Protein AF-A0A096LX56-F1 (afdb_monomer_lite)

pLDDT: mean 82.11, std 14.76, range [32.62, 97.75]

Structure (mmCIF, N/CA/C/O backbone):
data_AF-A0A096LX56-F1
#
_entry.id   AF-A0A096LX56-F1
#
loop_
_atom_site.group_PDB
_atom_site.id
_atom_site.type_symbol
_atom_site.label_atom_id
_atom_site.label_alt_id
_atom_site.label_comp_id
_atom_site.label_asym_id
_atom_site.label_entity_id
_atom_site.label_seq_id
_atom_site.pdbx_PDB_ins_code
_atom_site.Cartn_x
_atom_site.Cartn_y
_atom_site.Cartn_z
_atom_site.occupancy
_atom_site.B_iso_or_equiv
_atom_site.auth_seq_id
_atom_site.auth_comp_id
_atom_site.auth_asym_id
_atom_site.auth_atom_id
_atom_site.pdbx_PDB_model_num
ATOM 1 N N . TYR A 1 1 ? -7.061 -16.861 3.224 1.00 71.25 1 TYR A N 1
ATOM 2 C CA . TYR A 1 1 ? -7.928 -15.714 2.887 1.00 71.25 1 TYR A CA 1
ATOM 3 C C . TYR A 1 1 ? -7.166 -14.595 2.184 1.00 71.25 1 TYR A C 1
ATOM 5 O O . TYR A 1 1 ? -7.408 -14.412 1.004 1.00 71.25 1 TYR A O 1
ATOM 13 N N . ILE A 1 2 ? -6.214 -13.897 2.827 1.00 75.06 2 ILE A N 1
ATOM 14 C CA . ILE A 1 2 ? -5.498 -12.762 2.195 1.00 75.06 2 ILE A CA 1
ATOM 15 C C . ILE A 1 2 ? -4.866 -13.148 0.844 1.00 75.06 2 ILE A C 1
ATOM 17 O O . ILE A 1 2 ? -5.167 -12.531 -0.169 1.00 75.06 2 ILE A O 1
ATOM 21 N N . TYR A 1 3 ? -4.087 -14.230 0.796 1.00 72.38 3 TYR A N 1
ATOM 22 C CA . TYR A 1 3 ? -3.448 -14.702 -0.442 1.00 72.38 3 TYR A CA 1
ATOM 23 C C . TYR A 1 3 ? -4.407 -15.255 -1.506 1.00 72.38 3 TYR A C 1
ATOM 25 O O . TYR A 1 3 ? -4.027 -15.361 -2.667 1.00 72.38 3 TYR A O 1
ATOM 33 N N . THR A 1 4 ? -5.627 -15.639 -1.125 1.00 75.62 4 THR A N 1
ATOM 34 C CA . THR A 1 4 ? -6.580 -16.301 -2.029 1.00 75.62 4 THR A CA 1
ATOM 35 C C . THR A 1 4 ? -7.693 -15.375 -2.514 1.00 75.62 4 THR A C 1
ATOM 37 O O . THR A 1 4 ? -8.166 -15.549 -3.625 1.00 75.62 4 THR A O 1
ATOM 40 N N . HIS A 1 5 ? -8.084 -14.382 -1.712 1.00 78.25 5 HIS A N 1
ATOM 41 C CA . HIS A 1 5 ? -9.229 -13.500 -1.973 1.00 78.25 5 HIS A CA 1
ATOM 42 C C . HIS A 1 5 ? -8.847 -12.018 -2.035 1.00 78.25 5 HIS A C 1
ATOM 44 O O . HIS A 1 5 ? -9.585 -11.222 -2.599 1.00 78.25 5 HIS A O 1
ATOM 50 N N . LYS A 1 6 ? -7.706 -11.632 -1.448 1.00 83.62 6 LYS A N 1
ATOM 51 C CA . LYS A 1 6 ? -7.199 -10.247 -1.437 1.00 83.62 6 LYS A CA 1
ATOM 52 C C . LYS A 1 6 ? -5.915 -10.089 -2.239 1.00 83.62 6 LYS A C 1
ATOM 54 O O . LYS A 1 6 ? -5.213 -9.087 -2.097 1.00 83.62 6 LYS A O 1
ATOM 59 N N . ARG A 1 7 ? -5.600 -11.092 -3.059 1.00 87.50 7 ARG A N 1
ATOM 60 C CA . ARG A 1 7 ? -4.472 -11.040 -3.976 1.00 87.50 7 ARG A CA 1
ATOM 61 C C . ARG A 1 7 ? -4.726 -9.928 -4.983 1.00 87.50 7 ARG A C 1
ATOM 63 O O . ARG A 1 7 ? -5.803 -9.856 -5.567 1.00 87.50 7 ARG A O 1
ATOM 70 N N . ILE A 1 8 ? -3.737 -9.070 -5.164 1.00 89.38 8 ILE A N 1
ATOM 71 C CA . ILE A 1 8 ? -3.805 -7.970 -6.118 1.00 89.38 8 ILE A CA 1
ATOM 72 C C . ILE A 1 8 ? -3.479 -8.572 -7.494 1.00 89.38 8 ILE A C 1
ATOM 74 O O . ILE A 1 8 ? -2.464 -9.265 -7.603 1.00 89.38 8 ILE A O 1
ATOM 78 N N . PRO A 1 9 ? -4.315 -8.390 -8.532 1.00 88.62 9 PRO A N 1
ATOM 79 C CA . PRO A 1 9 ? -3.964 -8.765 -9.902 1.00 88.62 9 PRO A CA 1
ATOM 80 C C . PRO A 1 9 ? -2.650 -8.117 -10.350 1.00 88.62 9 PRO A C 1
ATOM 82 O O . PRO A 1 9 ? -2.139 -7.214 -9.684 1.00 88.62 9 PRO A O 1
ATOM 85 N N . CYS A 1 10 ? -2.094 -8.548 -11.485 1.00 86.06 10 CYS A N 1
ATOM 86 C CA . CYS A 1 10 ? -0.992 -7.791 -12.071 1.00 86.06 10 CYS A CA 1
ATOM 87 C C . CYS A 1 10 ? -1.471 -6.349 -12.290 1.00 86.06 10 CYS A C 1
ATOM 89 O O . CYS A 1 10 ? -2.590 -6.141 -12.759 1.00 86.06 10 CYS A O 1
ATOM 91 N N . LEU A 1 11 ? -0.655 -5.349 -11.936 1.00 83.25 11 LEU A N 1
ATOM 92 C CA . LEU A 1 11 ? -1.069 -3.948 -12.057 1.00 83.25 11 LEU A CA 1
ATOM 93 C C . LEU A 1 11 ? -1.502 -3.622 -13.497 1.00 83.25 11 LEU A C 1
ATOM 95 O O . LEU A 1 11 ? -2.475 -2.902 -13.691 1.00 83.25 11 LEU A O 1
ATOM 99 N N . GLN A 1 12 ? -0.882 -4.242 -14.503 1.00 82.50 12 GLN A N 1
ATOM 100 C CA . GLN A 1 12 ? -1.254 -4.092 -15.915 1.00 82.50 12 GLN A CA 1
ATOM 101 C C . GLN A 1 12 ? -2.724 -4.436 -16.211 1.00 82.50 12 GLN A C 1
ATOM 103 O O . GLN A 1 12 ? -3.324 -3.793 -17.073 1.00 82.50 12 GLN A O 1
ATOM 108 N N . ASP A 1 13 ? -3.310 -5.366 -15.451 1.00 88.25 13 ASP A N 1
ATOM 109 C CA . ASP A 1 13 ? -4.708 -5.795 -15.573 1.00 88.25 13 ASP A CA 1
ATOM 110 C C . ASP A 1 13 ? -5.680 -4.850 -14.846 1.00 88.25 13 ASP A C 1
ATOM 112 O O . ASP A 1 13 ? -6.899 -4.969 -14.980 1.00 88.25 13 ASP A O 1
ATOM 116 N N . LEU A 1 14 ? -5.165 -3.907 -14.048 1.00 89.38 14 LEU A N 1
ATOM 117 C CA . LEU A 1 14 ? -5.984 -2.936 -13.334 1.00 89.38 14 LEU A CA 1
ATOM 118 C C . LEU A 1 14 ? -6.326 -1.725 -14.218 1.00 89.38 14 LEU A C 1
ATOM 120 O O . LEU A 1 14 ? -5.500 -1.277 -15.029 1.00 89.38 14 LEU A O 1
ATOM 124 N N . PRO A 1 15 ? -7.510 -1.114 -14.011 1.00 93.00 15 PRO A N 1
ATOM 125 C CA . PRO A 1 15 ? -7.876 0.151 -14.637 1.00 93.00 15 PRO A CA 1
ATOM 126 C C . PRO A 1 15 ? -6.772 1.201 -14.500 1.00 93.00 15 PRO A C 1
ATOM 128 O O . PRO A 1 15 ? -6.265 1.433 -13.402 1.00 93.00 15 PRO A O 1
ATOM 131 N N . ILE A 1 16 ? -6.432 1.877 -15.602 1.00 90.25 16 ILE A N 1
ATOM 132 C CA . ILE A 1 16 ? -5.352 2.878 -15.632 1.00 90.25 16 ILE A CA 1
ATOM 133 C C . ILE A 1 16 ? -5.531 3.952 -14.554 1.00 90.25 16 ILE A C 1
ATOM 135 O O . ILE A 1 16 ? -4.581 4.292 -13.860 1.00 90.25 16 ILE A O 1
ATOM 139 N N . LYS A 1 17 ? -6.775 4.387 -14.317 1.00 92.81 17 LYS A N 1
ATOM 140 C CA . LYS A 1 17 ? -7.111 5.379 -13.291 1.00 92.81 17 LYS A CA 1
ATOM 141 C C . LYS A 1 17 ? -6.621 4.969 -11.896 1.00 92.81 17 LYS A C 1
ATOM 143 O O . LYS A 1 17 ? -6.071 5.805 -11.194 1.00 92.81 17 LYS A O 1
ATOM 148 N N . LEU A 1 18 ? -6.757 3.695 -11.514 1.00 91.88 18 LEU A N 1
ATOM 149 C CA . LEU A 1 18 ? -6.297 3.202 -10.206 1.00 91.88 18 LEU A CA 1
ATOM 150 C C . LEU A 1 18 ? -4.770 3.185 -10.078 1.00 91.88 18 LEU A C 1
ATOM 152 O O . LEU A 1 18 ? -4.249 3.189 -8.967 1.00 91.88 18 LEU A O 1
ATOM 156 N N . ARG A 1 19 ? -4.057 3.149 -11.205 1.00 90.06 19 ARG A N 1
ATOM 157 C CA . ARG A 1 19 ? -2.594 3.112 -11.259 1.00 90.06 19 ARG A CA 1
ATOM 158 C C . ARG A 1 19 ? -1.946 4.474 -11.418 1.00 90.06 19 ARG A C 1
ATOM 160 O O . ARG A 1 19 ? -0.776 4.614 -11.099 1.00 90.06 19 ARG A O 1
ATOM 167 N N . THR A 1 20 ? -2.664 5.460 -11.943 1.00 89.50 20 THR A N 1
ATOM 168 C CA . THR A 1 20 ? -2.066 6.754 -12.300 1.00 89.50 20 THR A CA 1
ATOM 169 C C . THR A 1 20 ? -2.682 7.935 -11.564 1.00 89.50 20 THR A C 1
ATOM 171 O O . THR A 1 20 ? -2.073 8.999 -11.532 1.00 89.50 20 THR A O 1
ATOM 174 N N . CYS A 1 21 ? -3.875 7.789 -10.983 1.00 92.69 21 CYS A N 1
ATOM 175 C CA . CYS A 1 21 ? -4.553 8.870 -10.273 1.00 92.69 21 CYS A CA 1
ATOM 176 C C . CYS A 1 21 ? -4.531 8.625 -8.764 1.00 92.69 21 CYS A C 1
ATOM 178 O O . CYS A 1 21 ? -4.973 7.578 -8.294 1.00 92.69 21 CYS A O 1
ATOM 180 N N . GLU A 1 22 ? -4.055 9.609 -8.002 1.00 92.00 22 GLU A N 1
ATOM 181 C CA . GLU A 1 22 ? -4.093 9.554 -6.541 1.00 92.00 22 GLU A CA 1
ATOM 182 C C . GLU A 1 22 ? -5.418 10.108 -6.019 1.00 92.00 22 GLU A C 1
ATOM 184 O O . GLU A 1 22 ? -5.703 11.301 -6.136 1.00 92.00 22 GLU A O 1
ATOM 189 N N . GLU A 1 23 ? -6.243 9.232 -5.446 1.00 91.56 23 GLU A N 1
ATOM 190 C CA . GLU A 1 23 ? -7.464 9.649 -4.760 1.00 91.56 23 GLU A CA 1
ATOM 191 C C . GLU A 1 23 ? -7.155 10.204 -3.366 1.00 91.56 23 GLU A C 1
ATOM 193 O O . GLU A 1 23 ? -6.180 9.825 -2.717 1.00 91.56 23 GLU A O 1
ATOM 198 N N . VAL A 1 24 ? -8.009 11.101 -2.871 1.00 92.81 24 VAL A N 1
ATOM 199 C CA . VAL A 1 24 ? -7.860 11.636 -1.515 1.00 92.81 24 VAL A CA 1
ATOM 200 C C . VAL A 1 24 ? -8.173 10.527 -0.504 1.00 92.81 24 VAL A C 1
ATOM 202 O O . VAL A 1 24 ? -9.255 9.943 -0.572 1.00 92.81 24 VAL A O 1
ATOM 205 N N . PRO A 1 25 ? -7.295 10.260 0.484 1.00 94.50 25 PRO A N 1
ATOM 206 C CA . PRO A 1 25 ? -7.569 9.232 1.476 1.00 94.50 25 PRO A CA 1
ATOM 207 C C . PRO A 1 25 ? -8.823 9.573 2.290 1.00 94.50 25 PRO A C 1
ATOM 209 O O . PRO A 1 25 ? -8.922 10.723 2.759 1.00 94.50 25 PRO A O 1
ATOM 212 N N . PRO A 1 26 ? -9.732 8.601 2.508 1.00 95.12 26 PRO A N 1
ATOM 213 C CA . PRO A 1 26 ? -10.901 8.789 3.354 1.00 95.12 26 PRO A CA 1
ATOM 214 C C . PRO A 1 26 ? -10.482 9.134 4.791 1.00 95.12 26 PRO A C 1
ATOM 216 O O . PRO A 1 26 ? -9.351 8.857 5.201 1.00 95.12 26 PRO A O 1
ATOM 219 N N . PRO A 1 27 ? -11.387 9.717 5.595 1.00 92.94 27 PRO A N 1
ATOM 220 C CA . PRO A 1 27 ? -11.103 10.005 7.000 1.00 92.94 27 PRO A CA 1
ATOM 221 C C . PRO A 1 27 ? -10.853 8.728 7.820 1.00 92.94 27 PRO A C 1
ATOM 223 O O . PRO A 1 27 ? -10.086 8.753 8.784 1.00 92.94 27 PRO A O 1
ATOM 226 N N . CYS A 1 28 ? -11.482 7.614 7.430 1.00 96.25 28 CYS A N 1
ATOM 227 C CA . CYS A 1 28 ? -11.302 6.312 8.054 1.00 96.25 28 CYS A CA 1
ATOM 228 C C . CYS A 1 28 ? -11.323 5.190 7.010 1.00 96.25 28 CYS A C 1
ATOM 230 O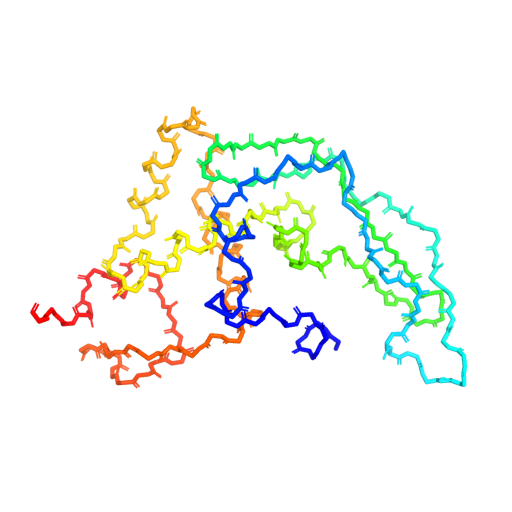 O . CYS A 1 28 ? -12.252 5.109 6.206 1.00 96.25 28 CYS A O 1
ATOM 232 N N . PHE A 1 29 ? -10.321 4.313 7.044 1.00 96.62 29 PHE A N 1
ATOM 233 C CA . PHE A 1 29 ? -10.301 3.079 6.265 1.00 96.62 29 PHE A CA 1
ATOM 234 C C . PHE A 1 29 ? -11.030 1.962 7.013 1.00 96.62 29 PHE A C 1
ATOM 236 O O . PHE A 1 29 ? -10.669 1.623 8.141 1.00 96.62 29 PHE A O 1
ATOM 243 N N . LEU A 1 30 ? -12.041 1.376 6.368 1.00 94.31 30 LEU A N 1
ATOM 244 C CA . LEU A 1 30 ? -12.921 0.360 6.945 1.00 94.31 30 LEU A CA 1
ATOM 245 C C . LEU A 1 30 ? -12.799 -0.959 6.167 1.00 94.31 30 LEU A C 1
ATOM 247 O O . LEU A 1 30 ? -12.796 -0.924 4.937 1.00 94.31 30 LEU A O 1
ATOM 251 N N . PRO A 1 31 ? -12.752 -2.124 6.837 1.00 91.56 31 PRO A N 1
ATOM 252 C CA . PRO A 1 31 ? -12.831 -3.410 6.154 1.00 91.56 31 PRO A CA 1
ATOM 253 C C . PRO A 1 31 ? -14.198 -3.583 5.476 1.00 91.56 31 PRO A C 1
ATOM 255 O O . PRO A 1 31 ? -15.240 -3.377 6.114 1.00 91.56 31 PRO A O 1
ATOM 258 N N . SER A 1 32 ? -14.195 -3.967 4.197 1.00 88.19 32 SER A N 1
ATOM 259 C CA . SER A 1 32 ? -15.406 -4.142 3.383 1.00 88.19 32 SER A CA 1
ATOM 260 C C . SER A 1 32 ? -16.151 -5.445 3.680 1.00 88.19 32 SER A C 1
ATOM 262 O O . SER A 1 32 ? -17.321 -5.583 3.339 1.00 88.19 32 SER A O 1
ATOM 264 N N . GLU A 1 33 ? -15.508 -6.387 4.364 1.00 86.38 33 GLU A N 1
ATOM 265 C CA . GLU A 1 33 ? -16.093 -7.665 4.740 1.00 86.38 33 GLU A CA 1
ATOM 266 C C . GLU A 1 33 ? -17.281 -7.508 5.698 1.00 86.38 33 GLU A C 1
ATOM 268 O O . GLU A 1 33 ? -17.251 -6.715 6.649 1.00 86.38 33 GLU A O 1
ATOM 273 N N . SER A 1 34 ? -18.312 -8.321 5.461 1.00 82.31 34 SER A N 1
ATOM 274 C CA . SER A 1 34 ? -19.487 -8.498 6.327 1.00 82.31 34 SER A CA 1
ATOM 275 C C . SER A 1 34 ? -19.570 -9.900 6.953 1.00 82.31 34 SER A C 1
ATOM 277 O O . SER A 1 34 ? -20.220 -10.063 7.982 1.00 82.31 34 SER A O 1
ATOM 279 N N . THR A 1 35 ? -18.863 -10.890 6.395 1.00 81.12 35 THR A N 1
ATOM 280 C CA . THR A 1 35 ? -18.991 -12.316 6.748 1.00 81.12 35 THR A CA 1
ATOM 281 C C . THR A 1 35 ? -17.649 -13.039 6.828 1.00 81.12 35 THR A C 1
ATOM 283 O O . THR A 1 35 ? -16.731 -12.723 6.070 1.00 81.12 35 THR A O 1
ATOM 286 N N . CYS A 1 36 ? -17.559 -14.072 7.676 1.00 79.12 36 CYS A N 1
ATOM 287 C CA . CYS A 1 36 ? -16.315 -14.816 7.892 1.00 79.12 36 CYS A CA 1
ATOM 288 C C . CYS A 1 36 ? -15.914 -15.738 6.741 1.00 79.12 36 CYS A C 1
ATOM 290 O O . CYS A 1 36 ? -16.660 -16.668 6.447 1.00 79.12 36 CYS A O 1
ATOM 292 N N . PRO A 1 37 ? -14.705 -15.588 6.161 1.00 72.69 37 PRO A N 1
ATOM 293 C CA . PRO A 1 37 ? -14.211 -16.505 5.140 1.00 72.69 37 PRO A CA 1
ATOM 294 C C . PRO A 1 37 ? -13.680 -17.826 5.718 1.00 72.69 37 PRO A C 1
ATOM 296 O O . PRO A 1 37 ? -13.401 -18.747 4.957 1.00 72.69 37 PRO A O 1
ATOM 299 N N . SER A 1 38 ? -13.476 -17.906 7.038 1.00 75.12 38 SER A N 1
ATOM 300 C CA . SER A 1 38 ? -12.807 -19.038 7.695 1.00 75.12 38 SER A CA 1
ATOM 301 C C . SER A 1 38 ? -13.733 -19.888 8.570 1.00 75.12 38 SER A C 1
ATOM 303 O O . SER A 1 38 ? -13.359 -21.004 8.917 1.00 75.12 38 SER A O 1
ATOM 305 N N . CYS A 1 39 ? -14.904 -19.382 8.973 1.00 76.81 39 CYS A N 1
ATOM 306 C CA . CYS A 1 39 ? -15.830 -20.147 9.809 1.00 76.81 39 CYS A CA 1
ATOM 307 C C . CYS A 1 39 ? -16.663 -21.101 8.940 1.00 76.81 39 CYS A C 1
ATOM 309 O O . CYS A 1 39 ? -17.377 -20.621 8.058 1.00 76.81 39 CYS A O 1
ATOM 311 N N . PRO A 1 40 ? -16.626 -22.422 9.190 1.00 67.69 40 PRO A N 1
ATOM 312 C CA . PRO A 1 40 ? -17.497 -23.367 8.506 1.00 67.69 40 PRO A CA 1
ATOM 313 C C . PRO A 1 40 ? -18.931 -23.222 9.033 1.00 67.69 40 PRO A C 1
ATOM 315 O O . PRO A 1 40 ? -19.176 -23.338 10.231 1.00 67.69 40 PRO A O 1
ATOM 318 N N . GLY A 1 41 ? -19.889 -22.966 8.146 1.00 62.72 41 GLY A N 1
ATOM 319 C CA . GLY A 1 41 ? -21.308 -22.930 8.489 1.00 62.72 41 GLY A CA 1
ATOM 320 C C . GLY A 1 41 ? -22.183 -22.551 7.290 1.00 62.72 41 GLY A C 1
ATOM 321 O O . GLY A 1 41 ? -21.685 -21.906 6.368 1.00 62.72 41 GLY A O 1
ATOM 322 N N . PRO A 1 42 ? -23.475 -22.932 7.282 1.00 65.06 42 PRO A N 1
ATOM 323 C CA . PRO A 1 42 ? -24.416 -22.554 6.221 1.00 65.06 42 PRO A CA 1
ATOM 324 C C . PRO A 1 42 ? -24.640 -21.033 6.147 1.00 65.06 42 PRO A C 1
ATOM 326 O O . PRO A 1 42 ? -24.967 -20.516 5.082 1.00 65.06 42 PRO A O 1
ATOM 329 N N . THR A 1 43 ? -24.393 -20.321 7.252 1.00 67.81 43 THR A N 1
ATOM 330 C CA . THR A 1 43 ? -24.415 -18.857 7.344 1.00 67.81 43 THR A CA 1
ATOM 331 C C . THR A 1 43 ? -23.213 -18.415 8.184 1.00 67.81 43 THR A C 1
ATOM 333 O O . THR A 1 43 ? -23.193 -18.677 9.390 1.00 67.81 43 THR A O 1
ATOM 336 N N . PRO A 1 44 ? -22.172 -17.806 7.592 1.00 67.81 44 PRO A N 1
ATOM 337 C CA . PRO A 1 44 ? -21.046 -17.293 8.362 1.00 67.81 44 PRO A CA 1
ATOM 338 C C . PRO A 1 44 ? -21.526 -16.236 9.371 1.00 67.81 44 PRO A C 1
ATOM 340 O O . PRO A 1 44 ? -22.392 -15.433 9.022 1.00 67.81 44 PRO A O 1
ATOM 343 N N . PRO A 1 45 ? -20.974 -16.199 10.598 1.00 75.06 45 PRO A N 1
ATOM 344 C CA . PRO A 1 45 ? -21.367 -15.206 11.590 1.00 75.06 45 PRO A CA 1
ATOM 345 C C . PRO A 1 45 ? -21.036 -13.792 11.100 1.00 75.06 45 PRO A C 1
ATOM 347 O O . PRO A 1 45 ? -20.001 -13.579 10.453 1.00 75.06 45 PRO A O 1
ATOM 350 N N . GLU A 1 46 ? -21.905 -12.839 11.437 1.00 79.31 46 GLU A N 1
ATOM 351 C CA . GLU A 1 46 ? -21.665 -11.419 11.188 1.00 79.31 46 GLU A CA 1
ATOM 352 C C . GLU A 1 46 ? -20.439 -10.924 11.967 1.00 79.31 46 GLU A C 1
ATOM 354 O O . GLU A 1 46 ? -20.101 -11.418 13.049 1.00 79.31 46 GLU A O 1
ATOM 359 N N . LEU A 1 47 ? -19.751 -9.945 11.383 1.00 80.81 47 LEU A N 1
ATOM 360 C CA . LEU A 1 47 ? -18.624 -9.264 12.014 1.00 80.81 47 LEU A CA 1
ATOM 361 C C . LEU A 1 47 ? -19.080 -8.370 13.164 1.00 80.81 47 LEU A C 1
ATOM 363 O O . LEU A 1 47 ? -20.160 -7.782 13.125 1.00 80.81 47 LEU A O 1
ATOM 367 N N . SER A 1 48 ? -18.201 -8.199 14.151 1.00 83.81 48 SER A N 1
ATOM 368 C CA . SER A 1 48 ? -18.378 -7.152 15.150 1.00 83.81 48 SER A CA 1
ATOM 369 C C . SER A 1 48 ? -18.413 -5.756 14.501 1.00 83.81 48 SER A C 1
ATOM 371 O O . SER A 1 48 ? -17.913 -5.563 13.382 1.00 83.81 48 SER A O 1
ATOM 373 N N . PRO A 1 49 ? -18.989 -4.751 15.189 1.00 87.00 49 PRO A N 1
ATOM 374 C CA . PRO A 1 49 ? -18.892 -3.366 14.752 1.00 87.00 49 PRO A CA 1
ATOM 375 C C . PRO A 1 49 ? -17.433 -2.947 14.548 1.00 87.00 49 PRO A C 1
ATOM 377 O O . PRO A 1 49 ? -16.553 -3.329 15.320 1.00 87.00 49 PRO A O 1
ATOM 380 N N . SER A 1 50 ? -17.184 -2.127 13.525 1.00 89.88 50 SER A N 1
ATOM 381 C CA . SER A 1 50 ? -15.842 -1.619 13.230 1.00 89.88 50 SER A CA 1
ATOM 382 C C . SER A 1 50 ? -15.249 -0.899 14.442 1.00 89.88 50 SER A C 1
ATOM 384 O O . SER A 1 50 ? -15.826 0.065 14.948 1.00 89.88 50 SER A O 1
ATOM 386 N N . LYS A 1 51 ? -14.060 -1.325 14.862 1.00 93.06 51 LYS A N 1
ATOM 387 C CA . LYS A 1 51 ? -13.283 -0.717 15.940 1.00 93.06 51 LYS A CA 1
ATOM 388 C C . LYS A 1 51 ? -12.094 0.026 15.348 1.00 93.06 51 LYS A C 1
ATOM 390 O O . LYS A 1 51 ? -11.339 -0.541 14.564 1.00 93.06 51 LYS A O 1
ATOM 395 N N . ILE A 1 52 ? -11.903 1.287 15.732 1.00 95.94 52 ILE A N 1
ATOM 396 C CA . ILE A 1 52 ? -10.719 2.056 15.328 1.00 95.94 52 ILE A CA 1
ATOM 397 C C . ILE A 1 52 ? -9.493 1.455 16.020 1.00 95.94 52 ILE A C 1
ATOM 399 O O . ILE A 1 52 ? -9.424 1.432 17.248 1.00 95.94 52 ILE A O 1
ATOM 403 N N . VAL A 1 53 ? -8.533 0.980 15.227 1.00 95.69 53 VAL A N 1
ATOM 404 C CA . VAL A 1 53 ? -7.265 0.422 15.723 1.00 95.69 53 VAL A CA 1
ATOM 405 C C . VAL A 1 53 ? -6.177 1.491 15.805 1.00 95.69 53 VAL A C 1
ATOM 407 O O . VAL A 1 53 ? -5.319 1.448 16.681 1.00 95.69 53 VAL A O 1
ATOM 410 N N . THR A 1 54 ? -6.225 2.494 14.928 1.00 95.75 54 THR A N 1
ATOM 411 C CA . THR A 1 54 ? -5.336 3.658 14.980 1.00 95.75 54 THR A CA 1
ATOM 412 C C . THR A 1 54 ? -6.020 4.871 14.369 1.00 95.75 54 THR A C 1
ATOM 414 O O . THR A 1 54 ? -6.809 4.733 13.439 1.00 95.75 54 THR A O 1
ATOM 417 N N . SER A 1 55 ? -5.703 6.060 14.879 1.00 96.19 55 SER A N 1
ATOM 418 C CA . SER A 1 55 ? -6.078 7.355 14.292 1.00 96.19 55 SER A CA 1
ATOM 419 C C . SER A 1 55 ? -4.865 8.120 13.750 1.00 96.19 55 SER A C 1
ATOM 421 O O . SER A 1 55 ? -4.960 9.303 13.437 1.00 96.19 55 SER A O 1
ATOM 423 N N . GLN A 1 56 ? -3.697 7.471 13.716 1.00 96.19 56 GLN A N 1
ATOM 424 C CA . GLN A 1 56 ? -2.403 8.077 13.391 1.00 96.19 56 GLN A CA 1
ATOM 425 C C . GLN A 1 56 ? -1.744 7.408 12.181 1.00 96.19 56 GLN A C 1
ATOM 427 O O . GLN A 1 56 ? -0.531 7.516 11.987 1.00 96.19 56 GLN A O 1
ATOM 432 N N . ALA A 1 57 ? -2.525 6.714 11.350 1.00 97.00 57 ALA A N 1
ATOM 433 C CA . ALA A 1 57 ? -1.986 6.081 10.161 1.00 97.00 57 ALA A CA 1
ATOM 434 C C . ALA A 1 57 ? -1.453 7.129 9.176 1.00 97.00 57 ALA A C 1
ATOM 436 O O . ALA A 1 57 ? -1.954 8.257 9.082 1.00 97.00 57 ALA A O 1
ATOM 437 N N . THR A 1 58 ? -0.418 6.736 8.441 1.00 96.81 58 THR A N 1
ATOM 438 C CA . THR A 1 58 ? 0.210 7.540 7.397 1.00 96.81 58 THR A CA 1
ATOM 439 C C . THR A 1 58 ? -0.017 6.894 6.038 1.00 96.81 58 THR A C 1
ATOM 441 O O . THR A 1 58 ? 0.284 5.717 5.841 1.00 96.81 58 THR A O 1
ATOM 444 N N . VAL A 1 59 ? -0.522 7.686 5.096 1.00 96.94 59 VAL A N 1
ATOM 445 C CA . VAL A 1 59 ? -0.669 7.325 3.687 1.00 96.94 59 VAL A CA 1
ATOM 446 C C . VAL A 1 59 ? 0.450 7.993 2.899 1.00 96.94 59 VAL A C 1
ATOM 448 O O . VAL A 1 59 ? 0.573 9.220 2.921 1.00 96.94 59 VAL A O 1
ATOM 451 N N . TYR A 1 60 ? 1.249 7.184 2.212 1.00 96.19 60 TYR A N 1
ATOM 452 C CA . TYR A 1 60 ? 2.303 7.638 1.309 1.00 96.19 60 TYR A CA 1
ATOM 453 C C . TYR A 1 60 ? 1.817 7.549 -0.137 1.00 96.19 60 TYR A C 1
ATOM 455 O O . TYR A 1 60 ? 1.443 6.466 -0.592 1.00 96.19 60 TYR A O 1
ATOM 463 N N . GLY A 1 61 ? 1.837 8.679 -0.836 1.00 95.00 61 GLY A N 1
ATOM 464 C CA . GLY A 1 61 ? 1.543 8.802 -2.259 1.00 95.00 61 GLY A CA 1
ATOM 465 C C . GLY A 1 61 ? 2.560 9.694 -2.966 1.00 95.00 61 GLY A C 1
ATOM 466 O O . GLY A 1 61 ? 3.297 10.435 -2.319 1.00 95.00 61 GLY A O 1
ATOM 467 N N . ILE A 1 62 ? 2.634 9.624 -4.290 1.00 93.56 62 ILE A N 1
ATOM 468 C CA . ILE A 1 62 ? 3.605 10.352 -5.118 1.00 93.56 62 ILE A CA 1
ATOM 469 C C . ILE A 1 62 ? 3.560 11.858 -4.816 1.00 93.56 62 ILE A C 1
ATOM 471 O O . ILE A 1 62 ? 4.595 12.475 -4.560 1.00 93.56 62 ILE A O 1
ATOM 475 N N . SER A 1 63 ? 2.362 12.439 -4.815 1.00 91.25 63 SER A N 1
ATOM 476 C CA . SER A 1 63 ? 2.133 13.875 -4.660 1.00 91.25 63 SER A CA 1
ATOM 477 C C . SER A 1 63 ? 1.891 14.314 -3.217 1.00 91.25 63 SER A C 1
ATOM 479 O O . SER A 1 63 ? 1.833 15.517 -2.964 1.00 91.25 63 SER A O 1
ATOM 481 N N . TYR A 1 64 ? 1.699 13.385 -2.275 1.00 92.69 64 TYR A N 1
ATOM 482 C CA . TYR A 1 64 ? 1.460 13.744 -0.878 1.00 92.69 64 TYR A CA 1
ATOM 483 C C . TYR A 1 64 ? 1.885 12.669 0.128 1.00 92.69 64 TYR A C 1
ATOM 485 O O . TYR A 1 64 ? 1.820 11.462 -0.103 1.00 92.69 64 TYR A O 1
ATOM 493 N N . VAL A 1 65 ? 2.171 13.122 1.350 1.00 94.31 65 VAL A N 1
ATOM 494 C CA . VAL A 1 65 ? 2.217 12.276 2.550 1.00 94.31 65 VAL A CA 1
ATOM 495 C C . VAL A 1 65 ? 1.171 12.777 3.543 1.00 94.31 65 VAL A C 1
ATOM 497 O O . VAL A 1 65 ? 1.292 13.885 4.071 1.00 94.31 65 VAL A O 1
ATOM 500 N N . LYS A 1 66 ? 0.141 11.966 3.815 1.00 94.44 66 LYS A N 1
ATOM 501 C CA . LYS A 1 66 ? -0.986 12.334 4.689 1.00 94.44 66 LYS A CA 1
ATOM 502 C C . LYS A 1 66 ? -0.943 11.533 5.988 1.00 94.44 66 LYS A C 1
ATOM 504 O O . LYS A 1 66 ? -1.002 10.309 5.959 1.00 94.44 66 LYS A O 1
ATOM 509 N N . LYS A 1 67 ? -0.842 12.226 7.124 1.00 94.44 67 LYS A N 1
ATOM 510 C CA . LYS A 1 67 ? -0.841 11.645 8.481 1.00 94.44 67 LYS A CA 1
ATOM 511 C C . LYS A 1 67 ? -2.198 11.838 9.160 1.00 94.44 67 LYS A C 1
ATOM 513 O O . LYS A 1 67 ? -3.008 12.635 8.690 1.00 94.44 67 LYS A O 1
ATOM 518 N N . GLY A 1 68 ? -2.412 11.150 10.281 1.00 95.19 68 GLY A N 1
ATOM 519 C CA . GLY A 1 68 ? -3.618 11.315 11.099 1.00 95.19 68 GLY A CA 1
ATOM 520 C C . GLY A 1 68 ? -4.857 10.657 10.491 1.00 95.19 68 GLY A C 1
ATOM 521 O O . GLY A 1 68 ? -5.970 11.135 10.695 1.00 95.19 68 GLY A O 1
ATOM 522 N N . ILE A 1 69 ? -4.668 9.604 9.690 1.00 96.56 69 ILE A N 1
ATOM 523 C CA . ILE A 1 69 ? -5.780 8.849 9.112 1.00 96.56 69 ILE A CA 1
ATOM 524 C C . ILE A 1 69 ? -6.214 7.753 10.077 1.00 96.56 69 ILE A C 1
ATOM 526 O O . ILE A 1 69 ? -5.379 7.071 10.677 1.00 96.56 69 ILE A O 1
ATOM 530 N N . SER A 1 70 ? -7.529 7.579 10.213 1.00 97.75 70 SER A N 1
ATOM 531 C CA . SER A 1 70 ? -8.070 6.475 10.994 1.00 97.75 70 SER A CA 1
ATOM 532 C C . SER A 1 70 ? -8.104 5.188 10.185 1.00 97.75 70 SER A C 1
ATOM 534 O O . SER A 1 70 ? -8.400 5.181 8.991 1.00 97.75 70 SER A O 1
ATOM 536 N N . VAL A 1 71 ? -7.808 4.078 10.844 1.00 97.19 71 VAL A N 1
ATOM 537 C CA . VAL A 1 71 ? -7.977 2.737 10.293 1.00 97.19 71 VAL A CA 1
ATOM 538 C C . VAL A 1 71 ? -8.737 1.928 11.318 1.00 97.19 71 VAL A C 1
ATOM 540 O O . VAL A 1 71 ? -8.436 1.975 12.514 1.00 97.19 71 VAL A O 1
ATOM 543 N N . ALA A 1 72 ? -9.737 1.205 10.841 1.00 96.00 72 ALA A N 1
ATOM 544 C CA . ALA A 1 72 ? -10.540 0.320 11.649 1.00 96.00 72 ALA A CA 1
ATOM 545 C C . ALA A 1 72 ? -10.319 -1.139 11.256 1.00 96.00 72 ALA A C 1
ATOM 547 O O . ALA A 1 72 ? -9.911 -1.473 10.140 1.00 96.00 72 ALA A O 1
ATOM 548 N N . GLU A 1 73 ? -10.636 -2.007 12.198 1.00 93.88 73 GLU A N 1
ATOM 549 C CA . GLU A 1 73 ? -10.693 -3.444 12.022 1.00 93.88 73 GLU A CA 1
ATOM 550 C C . GLU A 1 73 ? -12.026 -3.969 12.547 1.00 93.88 73 GLU A C 1
ATOM 552 O O . GLU A 1 73 ? -12.743 -3.294 13.290 1.00 93.88 73 GLU A O 1
ATOM 557 N N . LYS A 1 74 ? -12.374 -5.171 12.116 1.00 91.56 74 LYS A N 1
ATOM 558 C CA . LYS A 1 74 ? -13.530 -5.910 12.610 1.00 91.56 74 LYS A CA 1
ATOM 559 C C . LYS A 1 74 ? -13.047 -7.263 13.105 1.00 91.56 74 LYS A C 1
ATOM 561 O O . LYS A 1 74 ? -12.065 -7.792 12.589 1.00 91.56 74 LYS A O 1
ATOM 566 N N . GLU A 1 75 ? -13.738 -7.833 14.074 1.00 89.38 75 GLU A N 1
ATOM 567 C CA . GLU A 1 75 ? -13.390 -9.128 14.652 1.00 89.38 75 GLU A CA 1
ATOM 568 C C . GLU A 1 75 ? -14.536 -10.113 14.440 1.00 89.38 75 GLU A C 1
ATOM 570 O O . GLU A 1 75 ? -15.712 -9.761 14.553 1.00 89.38 75 GLU A O 1
ATOM 575 N N . TYR A 1 76 ? -14.199 -11.360 14.127 1.00 85.31 76 TYR A N 1
ATOM 576 C CA . TYR A 1 76 ? -15.179 -12.435 14.093 1.00 85.31 76 TYR A CA 1
ATOM 577 C C . TYR A 1 76 ? -15.413 -12.976 15.505 1.00 85.31 76 TYR A C 1
ATOM 579 O O . TYR A 1 76 ? -14.512 -13.614 16.049 1.00 85.31 76 TYR A O 1
ATOM 587 N N . PRO A 1 77 ? -16.622 -12.835 16.074 1.00 81.38 77 PRO A N 1
ATOM 588 C CA . PRO A 1 77 ? -16.875 -13.192 17.472 1.00 81.38 77 PRO A CA 1
ATOM 589 C C . PRO A 1 77 ? -16.697 -14.690 17.765 1.00 81.38 77 PRO A C 1
ATOM 591 O O . PRO A 1 77 ? -16.424 -15.069 18.896 1.00 81.38 77 PRO A O 1
ATOM 594 N N . VAL A 1 78 ? -16.845 -15.552 16.753 1.00 81.62 78 VAL A N 1
ATOM 595 C CA . VAL A 1 78 ? -16.783 -17.013 16.923 1.00 81.62 78 VAL A CA 1
ATOM 596 C C . VAL A 1 78 ? -15.351 -17.553 16.880 1.00 81.62 78 VAL A C 1
ATOM 598 O O . VAL A 1 78 ? -15.019 -18.459 17.634 1.00 81.62 78 VAL A O 1
ATOM 601 N N . CYS A 1 79 ? -14.499 -17.033 15.992 1.00 83.44 79 CYS A N 1
ATOM 602 C CA . CYS A 1 79 ? -13.144 -17.561 15.786 1.00 83.44 79 CYS A CA 1
ATOM 603 C C . CYS A 1 79 ? -12.023 -16.593 16.184 1.00 83.44 79 CYS A C 1
ATOM 605 O O . CYS A 1 79 ? -10.857 -16.954 16.055 1.00 83.44 79 CYS A O 1
ATOM 607 N N . GLY A 1 80 ? -12.352 -15.371 16.616 1.00 83.88 80 GLY A N 1
ATOM 608 C CA . GLY A 1 80 ? -11.390 -14.340 17.024 1.00 83.88 80 GLY A CA 1
ATOM 609 C C . GLY A 1 80 ? -10.529 -13.785 15.884 1.00 83.88 80 GLY A C 1
ATOM 610 O O . GLY A 1 80 ? -9.581 -13.040 16.117 1.00 83.88 80 GLY A O 1
ATOM 611 N N . ASN A 1 81 ? -10.814 -14.155 14.633 1.00 85.38 81 ASN A N 1
ATOM 612 C CA . ASN A 1 81 ? -10.049 -13.669 13.491 1.00 85.38 81 ASN A CA 1
ATOM 613 C C . ASN A 1 81 ? -10.315 -12.174 13.270 1.00 85.38 81 ASN A C 1
ATOM 615 O O . ASN A 1 81 ? -11.464 -11.731 13.252 1.00 85.38 81 ASN A O 1
ATOM 619 N N . ILE A 1 82 ? -9.248 -11.415 13.030 1.00 87.69 82 ILE A N 1
ATOM 620 C CA . ILE A 1 82 ? -9.319 -9.977 12.772 1.00 87.69 82 ILE A CA 1
ATOM 621 C C . ILE A 1 82 ? -9.320 -9.722 11.263 1.00 87.69 82 ILE A C 1
ATOM 623 O O . ILE A 1 82 ? -8.493 -10.248 10.513 1.00 87.69 82 ILE A O 1
ATOM 627 N N . VAL A 1 83 ? -10.237 -8.870 10.821 1.00 88.50 83 VAL A N 1
ATOM 628 C CA . VAL A 1 83 ? -10.317 -8.347 9.461 1.00 88.50 83 VAL A CA 1
ATOM 629 C C . VAL A 1 83 ? -9.820 -6.915 9.462 1.00 88.50 83 VAL A C 1
ATOM 631 O O . VAL A 1 83 ? -10.429 -6.020 10.046 1.00 88.50 83 VAL A O 1
ATOM 634 N N . ARG A 1 84 ? -8.720 -6.701 8.750 1.00 91.00 84 ARG A N 1
ATOM 635 C CA . ARG A 1 84 ? -8.172 -5.377 8.463 1.00 91.00 84 ARG A CA 1
ATOM 636 C C . ARG A 1 84 ? -8.644 -4.877 7.106 1.00 91.00 84 ARG A C 1
ATOM 638 O O . ARG A 1 84 ? -8.916 -5.677 6.212 1.00 91.00 84 ARG A O 1
ATOM 645 N N . PHE A 1 85 ? -8.651 -3.559 6.927 1.00 92.81 85 PHE A N 1
ATOM 646 C CA . PHE A 1 85 ? -8.831 -2.953 5.612 1.00 92.81 85 PHE A CA 1
ATOM 647 C C . PHE A 1 85 ? -7.780 -3.501 4.633 1.00 92.81 85 PHE A C 1
ATOM 649 O O . PHE A 1 85 ? -6.583 -3.289 4.814 1.00 92.81 85 PHE A O 1
ATOM 656 N N . GLN A 1 86 ? -8.219 -4.227 3.610 1.00 90.56 86 GLN A N 1
ATOM 657 C CA . GLN A 1 86 ? -7.365 -4.728 2.538 1.00 90.56 86 GLN A CA 1
ATOM 658 C C . GLN A 1 86 ? -8.206 -4.786 1.262 1.00 90.56 86 GLN A C 1
ATOM 660 O O . GLN A 1 86 ? -8.806 -5.815 0.945 1.00 90.56 86 GLN A O 1
ATOM 665 N N . ASP A 1 87 ? -8.289 -3.661 0.561 1.00 90.62 87 ASP A N 1
ATOM 666 C CA . ASP A 1 87 ? -9.034 -3.542 -0.688 1.00 90.62 87 ASP A CA 1
ATOM 667 C C . ASP A 1 87 ? -8.255 -2.666 -1.670 1.00 90.62 87 ASP A C 1
ATOM 669 O O . ASP A 1 87 ? -8.165 -1.454 -1.505 1.00 90.62 87 ASP A O 1
ATOM 673 N N . TYR A 1 88 ? -7.655 -3.291 -2.683 1.00 90.12 88 TYR A N 1
ATOM 674 C CA . TYR A 1 88 ? -6.868 -2.565 -3.677 1.00 90.12 88 TYR A CA 1
ATOM 675 C C . TYR A 1 88 ? -7.756 -1.733 -4.613 1.00 90.12 88 TYR A C 1
ATOM 677 O O . TYR A 1 88 ? -7.269 -0.795 -5.238 1.00 90.12 88 TYR A O 1
ATOM 685 N N . THR A 1 89 ? -9.052 -2.049 -4.723 1.00 91.12 89 THR A N 1
ATOM 686 C CA . THR A 1 89 ? -9.959 -1.346 -5.641 1.00 91.12 89 THR A CA 1
ATOM 687 C C . THR A 1 89 ? -10.212 0.096 -5.214 1.00 91.1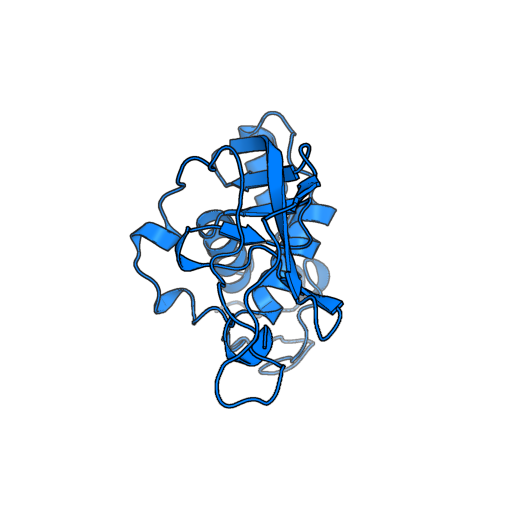2 89 THR A C 1
ATOM 689 O O . THR A 1 89 ? -10.537 0.927 -6.054 1.00 91.12 89 THR A O 1
ATOM 692 N N . SER A 1 90 ? -9.967 0.426 -3.942 1.00 92.56 90 SER A N 1
ATOM 693 C CA . SER A 1 90 ? -10.003 1.800 -3.444 1.00 92.56 90 SER A CA 1
ATOM 694 C C . SER A 1 90 ? -8.736 2.602 -3.774 1.00 92.56 90 SER A C 1
ATOM 696 O O . SER A 1 90 ? -8.588 3.714 -3.283 1.00 92.56 90 SER A O 1
ATOM 698 N N . GLY A 1 91 ? -7.764 2.028 -4.491 1.00 94.12 91 GLY A N 1
ATOM 699 C CA . GLY A 1 91 ? -6.506 2.701 -4.830 1.00 94.12 91 GLY A CA 1
ATOM 700 C C . GLY A 1 91 ? -5.459 2.725 -3.711 1.00 94.12 91 GLY A C 1
ATOM 701 O O . GLY A 1 91 ? -4.438 3.396 -3.854 1.00 94.12 91 GLY A O 1
ATOM 702 N N . PHE A 1 92 ? -5.664 1.984 -2.616 1.00 95.69 92 PHE A N 1
ATOM 703 C CA . PHE A 1 92 ? -4.748 1.965 -1.472 1.00 95.69 92 PHE A CA 1
ATOM 704 C C . PHE A 1 92 ? -4.313 0.546 -1.107 1.00 95.69 92 PHE A C 1
ATOM 706 O O . PHE A 1 92 ? -5.093 -0.403 -1.111 1.00 95.69 92 PHE A O 1
ATOM 713 N N . HIS A 1 93 ? -3.050 0.410 -0.725 1.00 95.38 93 HIS A N 1
ATOM 714 C CA . HIS A 1 93 ? -2.472 -0.810 -0.194 1.00 95.38 93 HIS A CA 1
ATOM 715 C C . HIS A 1 93 ? -2.168 -0.643 1.296 1.00 95.38 93 HIS A C 1
ATOM 717 O O . HIS A 1 93 ? -1.348 0.189 1.682 1.00 95.38 93 HIS A O 1
ATOM 723 N N . ASN A 1 94 ? -2.793 -1.465 2.136 1.00 95.88 94 ASN A N 1
ATOM 724 C CA . ASN A 1 94 ? -2.516 -1.496 3.567 1.00 95.88 94 ASN A CA 1
ATOM 725 C C . ASN A 1 94 ? -1.342 -2.436 3.882 1.00 95.88 94 ASN A C 1
ATOM 727 O O . ASN A 1 94 ? -1.408 -3.633 3.594 1.00 95.88 94 ASN A O 1
ATOM 731 N N . PHE A 1 95 ? -0.285 -1.904 4.500 1.00 94.88 95 PHE A N 1
ATOM 732 C CA . PHE A 1 95 ? 0.836 -2.706 4.989 1.00 94.88 95 PHE A CA 1
ATOM 733 C C . PHE A 1 95 ? 0.536 -3.293 6.375 1.00 94.88 95 PHE A C 1
ATOM 735 O O . PHE A 1 95 ? 0.575 -4.511 6.569 1.00 94.88 95 PHE A O 1
ATOM 742 N N . ASN A 1 96 ? 0.231 -2.429 7.350 1.00 94.38 96 ASN A N 1
ATOM 743 C CA . ASN A 1 96 ? 0.161 -2.807 8.767 1.00 94.38 96 ASN A CA 1
ATOM 744 C C . ASN A 1 96 ? -0.794 -1.944 9.621 1.00 94.38 96 ASN A C 1
ATOM 746 O O . ASN A 1 96 ? -0.532 -1.734 10.804 1.00 94.38 96 ASN A O 1
ATOM 750 N N . ASN A 1 97 ? -1.859 -1.402 9.028 1.00 95.31 97 ASN A N 1
ATOM 751 C CA . ASN A 1 97 ? -2.826 -0.453 9.607 1.00 95.31 97 ASN A CA 1
ATOM 752 C C . ASN A 1 97 ? -2.252 0.925 9.979 1.00 95.31 97 ASN A C 1
ATOM 754 O O . ASN A 1 97 ? -3.004 1.887 10.033 1.00 95.31 97 ASN A O 1
ATOM 758 N N . ASN A 1 98 ? -0.942 1.059 10.187 1.00 96.25 98 ASN A N 1
ATOM 759 C CA . ASN A 1 98 ? -0.289 2.343 10.459 1.00 96.25 98 ASN A CA 1
ATOM 760 C C . ASN A 1 98 ? 0.317 2.977 9.204 1.00 96.25 98 ASN A C 1
ATOM 762 O O . ASN A 1 98 ? 0.548 4.183 9.165 1.00 96.25 98 ASN A O 1
ATOM 766 N N . VAL A 1 99 ? 0.595 2.166 8.187 1.00 96.88 99 VAL A N 1
ATOM 767 C CA . VAL A 1 99 ? 1.225 2.583 6.938 1.00 96.88 99 VAL A CA 1
ATOM 768 C C . VAL A 1 99 ? 0.397 2.060 5.780 1.00 96.88 99 VAL A C 1
ATOM 770 O O . VAL A 1 99 ? 0.146 0.855 5.675 1.00 96.88 99 VAL A O 1
ATOM 773 N N . LEU A 1 100 ? 0.012 2.972 4.897 1.00 97.38 100 LEU A N 1
ATOM 774 C CA . LEU A 1 100 ? -0.652 2.664 3.642 1.00 97.38 100 LEU A CA 1
ATOM 775 C C . LEU A 1 100 ? 0.108 3.314 2.488 1.00 97.38 100 LEU A C 1
ATOM 777 O O . LEU A 1 100 ? 0.682 4.393 2.643 1.00 97.38 100 LEU A O 1
ATOM 781 N N . LEU A 1 101 ? 0.101 2.657 1.335 1.00 96.81 101 LEU A N 1
ATOM 782 C CA . LEU A 1 101 ? 0.645 3.184 0.086 1.00 96.81 101 LEU A CA 1
ATOM 783 C C . LEU A 1 101 ? -0.496 3.444 -0.894 1.00 96.81 101 LEU A C 1
ATOM 785 O O . LEU A 1 101 ? -1.460 2.677 -0.924 1.00 96.81 101 LEU A O 1
ATOM 789 N N . THR A 1 102 ? -0.393 4.484 -1.713 1.00 96.50 102 THR A N 1
ATOM 790 C CA . THR A 1 102 ? -1.252 4.614 -2.895 1.00 96.50 102 THR A CA 1
ATOM 791 C C . THR A 1 102 ? -0.818 3.591 -3.950 1.00 96.50 102 THR A C 1
ATOM 793 O O . THR A 1 102 ? 0.366 3.261 -4.069 1.00 96.50 102 THR A O 1
ATOM 796 N N . LEU A 1 103 ? -1.763 3.052 -4.722 1.00 95.25 103 LEU A N 1
ATOM 797 C CA . LEU A 1 103 ? -1.423 2.180 -5.849 1.00 95.25 103 LEU A CA 1
ATOM 798 C C . LEU A 1 103 ? -0.558 2.885 -6.906 1.00 95.25 103 LEU A C 1
ATOM 800 O O . LEU A 1 103 ? 0.368 2.236 -7.390 1.00 95.25 103 LEU A O 1
ATOM 804 N N . PRO A 1 104 ? -0.752 4.183 -7.217 1.00 95.62 104 PRO A N 1
ATOM 805 C CA . PRO A 1 104 ? 0.173 4.911 -8.079 1.00 95.62 104 PRO A CA 1
ATOM 806 C C . PRO A 1 104 ? 1.616 4.925 -7.580 1.00 95.62 104 PRO A C 1
ATOM 808 O O . PRO A 1 104 ? 2.532 4.701 -8.370 1.00 95.62 104 PRO A O 1
ATOM 811 N N . LEU A 1 105 ? 1.850 5.093 -6.273 1.00 94.88 105 LEU A N 1
ATOM 812 C CA . LEU A 1 105 ? 3.198 4.969 -5.716 1.00 94.88 105 LEU A CA 1
ATOM 813 C C . LEU A 1 105 ? 3.769 3.557 -5.925 1.00 94.88 105 LEU A C 1
ATOM 815 O O . LEU A 1 105 ? 4.938 3.413 -6.281 1.00 94.88 105 LEU A O 1
ATOM 819 N N . CYS A 1 106 ? 2.957 2.512 -5.742 1.00 93.62 106 CYS A N 1
ATOM 820 C CA . CYS A 1 106 ? 3.375 1.137 -6.021 1.00 93.62 106 CYS A CA 1
ATOM 821 C C . CYS A 1 106 ? 3.703 0.911 -7.509 1.00 93.62 106 CYS A C 1
ATOM 823 O O . CYS A 1 106 ? 4.715 0.277 -7.799 1.00 93.62 106 CYS A O 1
ATOM 825 N N . GLU A 1 107 ? 2.900 1.440 -8.439 1.00 91.94 107 GLU A N 1
ATOM 826 C CA . GLU A 1 107 ? 3.152 1.373 -9.891 1.00 91.94 107 GLU A CA 1
ATOM 827 C C . GLU A 1 107 ? 4.453 2.098 -10.258 1.00 91.94 107 GLU A C 1
ATOM 829 O O . GLU A 1 107 ? 5.262 1.564 -11.016 1.00 91.94 107 GLU A O 1
ATOM 834 N N . LEU A 1 108 ? 4.698 3.281 -9.682 1.00 91.31 108 LEU A N 1
ATOM 835 C CA . LEU A 1 108 ? 5.934 4.033 -9.888 1.00 91.31 108 LEU A CA 1
ATOM 836 C C . LEU A 1 108 ? 7.148 3.219 -9.427 1.00 91.31 108 LEU A C 1
ATOM 838 O O . LEU A 1 108 ? 8.094 3.045 -10.190 1.00 91.31 108 LEU A O 1
ATOM 842 N N . LEU A 1 109 ? 7.120 2.684 -8.203 1.00 89.31 109 LEU A N 1
ATOM 843 C CA . LEU A 1 109 ? 8.220 1.881 -7.659 1.00 89.31 109 LEU A CA 1
ATOM 844 C C . LEU A 1 109 ? 8.432 0.577 -8.445 1.00 89.31 109 LEU A C 1
ATOM 846 O O . LEU A 1 109 ? 9.576 0.179 -8.666 1.00 89.31 109 LEU A O 1
ATOM 850 N N . LEU A 1 110 ? 7.356 -0.067 -8.906 1.00 86.81 110 LEU A N 1
ATOM 851 C CA . LEU A 1 110 ? 7.431 -1.258 -9.755 1.00 86.81 110 LEU A CA 1
ATOM 852 C C . LEU A 1 110 ? 8.008 -0.936 -11.139 1.00 86.81 110 LEU A C 1
ATOM 854 O O . LEU A 1 110 ? 8.858 -1.671 -11.635 1.00 86.81 110 LEU A O 1
ATOM 858 N N . SER A 1 111 ? 7.599 0.182 -11.737 1.00 83.88 111 SER A N 1
ATOM 859 C CA . SER A 1 111 ? 8.136 0.664 -13.013 1.00 83.88 111 SER A CA 1
ATOM 860 C C . SER A 1 111 ? 9.611 1.026 -12.888 1.00 83.88 111 SER A C 1
ATOM 862 O O . SER A 1 111 ? 10.405 0.704 -13.766 1.00 83.88 111 SER A O 1
ATOM 864 N N . GLY A 1 112 ? 10.004 1.649 -11.777 1.00 81.44 112 GLY A N 1
ATOM 865 C CA . GLY A 1 112 ? 11.402 1.910 -11.459 1.00 81.44 112 GLY A CA 1
ATOM 866 C C . GLY A 1 112 ? 12.218 0.627 -11.375 1.00 81.44 112 GLY A C 1
ATOM 867 O O . GLY A 1 112 ? 13.270 0.533 -11.998 1.00 81.44 112 GLY A O 1
ATOM 868 N N . LEU A 1 113 ? 11.695 -0.387 -10.684 1.00 77.38 113 LEU A N 1
ATOM 869 C CA . LEU A 1 113 ? 12.314 -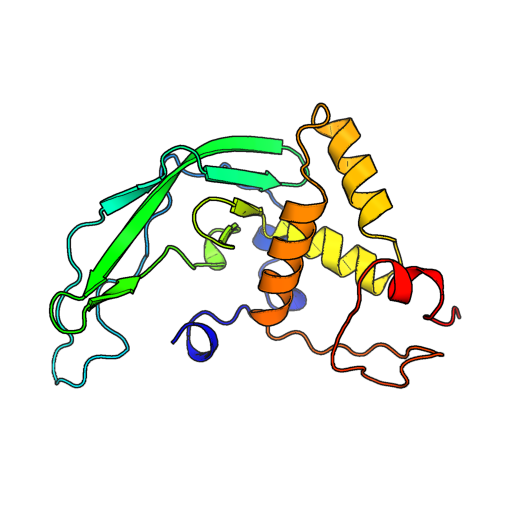1.707 -10.608 1.00 77.38 113 LEU A CA 1
ATOM 870 C C . LEU A 1 113 ? 12.481 -2.349 -11.997 1.00 77.38 113 LEU A C 1
ATOM 872 O O . LEU A 1 113 ? 13.568 -2.828 -12.312 1.00 77.38 113 LEU A O 1
ATOM 876 N N . ALA A 1 114 ? 11.442 -2.326 -12.836 1.00 75.81 114 ALA A N 1
ATOM 877 C CA . ALA A 1 114 ? 11.501 -2.857 -14.200 1.00 75.81 114 ALA A CA 1
ATOM 878 C C . ALA A 1 114 ? 12.528 -2.112 -15.075 1.00 75.81 114 ALA A C 1
ATOM 880 O O . ALA A 1 114 ? 13.229 -2.725 -15.874 1.00 75.81 114 ALA A O 1
ATOM 881 N N . ASN A 1 115 ? 12.669 -0.801 -14.866 1.00 72.69 115 ASN A N 1
ATOM 882 C CA . ASN A 1 115 ? 13.636 0.057 -15.554 1.00 72.69 115 ASN A CA 1
ATOM 883 C C . ASN A 1 115 ? 14.982 0.181 -14.814 1.00 72.69 115 ASN A C 1
ATOM 885 O O . ASN A 1 115 ? 15.750 1.102 -15.093 1.00 72.69 115 ASN A O 1
ATOM 889 N N . LYS A 1 116 ? 15.278 -0.712 -13.856 1.00 71.06 116 LYS A N 1
ATOM 890 C CA . LYS A 1 116 ? 16.559 -0.775 -13.120 1.00 71.06 116 LYS A CA 1
ATOM 891 C C . LYS A 1 116 ? 16.939 0.515 -12.380 1.00 71.06 116 LYS A C 1
ATOM 893 O O . LYS A 1 116 ? 18.107 0.781 -12.106 1.00 71.06 116 LYS A O 1
ATOM 898 N N . SER A 1 117 ? 15.950 1.328 -12.040 1.00 71.06 117 SER A N 1
ATOM 899 C CA . SER A 1 117 ? 16.123 2.520 -11.218 1.00 71.06 117 SER A CA 1
ATOM 900 C C . SER A 1 117 ? 16.188 2.141 -9.741 1.00 71.06 117 SER A C 1
ATOM 902 O O . SER A 1 117 ? 15.493 1.235 -9.281 1.00 71.06 117 SER A O 1
ATOM 904 N N . THR A 1 118 ? 17.020 2.840 -8.968 1.00 71.44 118 THR A N 1
ATOM 905 C CA . THR A 1 118 ? 17.187 2.525 -7.542 1.00 71.44 118 THR A CA 1
ATOM 906 C C . THR A 1 118 ? 16.041 3.087 -6.703 1.00 71.44 118 THR A C 1
ATOM 908 O O . THR A 1 118 ? 15.728 4.274 -6.798 1.00 71.44 118 THR A O 1
ATOM 911 N N . SER A 1 119 ? 15.430 2.264 -5.836 1.00 74.81 119 SER A N 1
ATOM 912 C CA . SER A 1 119 ? 14.326 2.712 -4.962 1.00 74.81 119 SER A CA 1
ATOM 913 C C . SER A 1 119 ? 14.763 3.872 -4.093 1.00 74.81 119 SER A C 1
ATOM 915 O O . SER A 1 119 ? 13.983 4.790 -3.876 1.00 74.81 119 SER A O 1
ATOM 917 N N . GLY A 1 120 ? 16.011 3.843 -3.614 1.00 78.75 120 GLY A N 1
ATOM 918 C CA . GLY A 1 120 ? 16.580 4.926 -2.825 1.00 78.75 120 GLY A CA 1
ATOM 919 C C . GLY A 1 120 ? 16.514 6.271 -3.547 1.00 78.75 120 GLY A C 1
ATOM 920 O O . GLY A 1 120 ? 15.988 7.218 -2.978 1.00 78.75 120 GLY A O 1
ATOM 921 N N . GLN A 1 121 ? 16.968 6.351 -4.804 1.00 79.50 121 GLN A N 1
ATOM 922 C CA . GLN A 1 121 ? 16.941 7.605 -5.574 1.00 79.50 121 GLN A CA 1
ATOM 923 C C . GLN A 1 121 ? 15.516 8.073 -5.881 1.00 79.50 121 GLN A C 1
ATOM 925 O O . GLN A 1 121 ? 15.228 9.268 -5.817 1.00 79.50 121 GLN A O 1
ATOM 930 N N . MET A 1 122 ? 14.610 7.142 -6.186 1.00 84.88 122 MET A N 1
ATOM 931 C CA . MET A 1 122 ? 13.207 7.480 -6.434 1.00 84.88 122 MET A CA 1
ATOM 932 C C . MET A 1 122 ? 12.542 8.039 -5.177 1.00 84.88 122 MET A C 1
ATOM 934 O O . MET A 1 122 ? 11.869 9.063 -5.239 1.00 84.88 122 MET A O 1
ATOM 938 N N . LEU A 1 123 ? 12.768 7.401 -4.028 1.00 87.38 123 LEU A N 1
ATOM 939 C CA . LEU A 1 123 ? 12.237 7.859 -2.748 1.00 87.38 123 LEU A CA 1
ATOM 940 C C . LEU A 1 123 ? 12.865 9.186 -2.314 1.00 87.38 123 LEU A C 1
ATOM 942 O O . LEU A 1 123 ? 12.136 10.030 -1.816 1.00 87.38 123 LEU A O 1
ATOM 946 N N . GLU A 1 124 ? 14.156 9.409 -2.573 1.00 86.62 124 GLU A N 1
ATOM 947 C CA . GLU A 1 124 ? 14.821 10.699 -2.336 1.00 86.62 124 GLU A CA 1
ATOM 948 C C . GLU A 1 124 ? 14.175 11.817 -3.167 1.00 86.62 124 GLU A C 1
ATOM 950 O O . GLU A 1 124 ? 13.843 12.882 -2.651 1.00 86.62 124 GLU A O 1
ATOM 955 N N . THR A 1 125 ? 13.906 11.542 -4.447 1.00 85.94 125 THR A N 1
ATOM 956 C CA . THR A 1 125 ? 13.212 12.484 -5.334 1.00 85.94 125 THR A CA 1
ATOM 957 C C . THR A 1 125 ? 11.816 12.801 -4.800 1.00 85.94 125 THR A C 1
ATOM 959 O O . THR A 1 125 ? 11.440 13.965 -4.689 1.00 85.94 125 THR A O 1
ATOM 962 N N . LEU A 1 126 ? 11.050 11.781 -4.402 1.00 89.06 126 LEU A N 1
ATOM 963 C CA . LEU A 1 126 ? 9.726 11.975 -3.805 1.00 89.06 126 LEU A CA 1
ATOM 964 C C . LEU A 1 126 ? 9.795 12.728 -2.474 1.00 89.06 126 LEU A C 1
ATOM 966 O O . LEU A 1 126 ? 8.941 13.568 -2.205 1.00 89.06 126 LEU A O 1
ATOM 970 N N . SER A 1 127 ? 10.812 12.455 -1.659 1.00 87.44 127 SER A N 1
ATOM 971 C CA . SER A 1 127 ? 11.074 13.128 -0.390 1.00 87.44 127 SER A CA 1
ATOM 972 C C . SER A 1 127 ? 11.254 14.629 -0.599 1.00 87.44 127 SER A C 1
ATOM 974 O O . SER A 1 127 ? 10.589 15.412 0.078 1.00 87.44 127 SER A O 1
ATOM 976 N N . PHE A 1 128 ? 12.044 15.027 -1.600 1.00 86.00 128 PHE A N 1
ATOM 977 C CA . PHE A 1 128 ? 12.240 16.429 -1.970 1.00 86.00 128 PHE A CA 1
ATOM 978 C C . PHE A 1 128 ? 10.920 17.138 -2.314 1.00 86.00 128 PHE A C 1
ATOM 980 O O . PHE A 1 128 ? 10.660 18.229 -1.813 1.00 86.00 128 PHE A O 1
ATOM 987 N N . PHE A 1 129 ? 10.046 16.500 -3.098 1.00 84.12 129 PHE A N 1
ATOM 988 C CA . PHE A 1 129 ? 8.744 17.071 -3.474 1.00 84.12 129 PHE A CA 1
ATOM 989 C C . PHE A 1 129 ? 7.684 17.032 -2.361 1.00 84.12 129 PHE A C 1
ATOM 991 O O . PHE A 1 129 ? 6.613 17.612 -2.517 1.00 84.12 129 PHE A O 1
ATOM 998 N N . ASN A 1 130 ? 7.963 16.362 -1.242 1.00 84.38 130 ASN A N 1
ATOM 999 C CA . ASN A 1 130 ? 7.025 16.159 -0.138 1.00 84.38 130 ASN A CA 1
ATOM 1000 C C . ASN A 1 130 ? 7.580 16.671 1.205 1.00 84.38 130 ASN A C 1
ATOM 1002 O O . ASN A 1 130 ? 7.306 16.077 2.252 1.00 84.38 130 ASN A O 1
ATOM 1006 N N . ASP A 1 131 ? 8.378 17.743 1.193 1.00 81.00 131 ASP A N 1
ATOM 1007 C CA . ASP A 1 131 ? 8.994 18.362 2.382 1.00 81.00 131 ASP A CA 1
ATOM 1008 C C . ASP A 1 131 ? 9.754 17.371 3.286 1.00 81.00 131 ASP A C 1
ATOM 1010 O O . ASP A 1 131 ? 9.682 17.434 4.515 1.00 81.00 131 ASP A O 1
ATOM 1014 N N . ASN A 1 132 ? 10.437 16.391 2.702 1.00 75.00 132 ASN A N 1
ATOM 1015 C CA . ASN A 1 132 ? 11.156 15.339 3.418 1.00 75.00 132 ASN A CA 1
ATOM 1016 C C . ASN A 1 132 ? 10.314 14.490 4.384 1.00 75.00 132 ASN A C 1
ATOM 1018 O O . ASN A 1 132 ? 10.807 13.944 5.372 1.00 75.00 132 ASN A O 1
ATOM 1022 N N . ARG A 1 133 ? 9.018 14.333 4.096 1.00 79.31 133 ARG A N 1
ATOM 1023 C CA . ARG A 1 133 ? 8.098 13.526 4.919 1.00 79.31 133 ARG A CA 1
ATOM 1024 C C . ARG A 1 133 ? 8.162 12.024 4.621 1.00 79.31 133 ARG A C 1
ATOM 1026 O O . ARG A 1 133 ? 7.470 11.239 5.277 1.00 79.31 133 ARG A O 1
ATOM 1033 N N . TYR A 1 134 ? 8.965 11.616 3.643 1.00 86.62 134 TYR A N 1
ATOM 1034 C CA . TYR A 1 134 ? 9.102 10.231 3.210 1.00 86.62 134 TYR A CA 1
ATOM 1035 C C . TYR A 1 134 ? 10.023 9.430 4.131 1.00 86.62 134 TYR A C 1
ATOM 1037 O O . TYR A 1 134 ? 11.190 9.754 4.313 1.00 86.62 134 TYR A O 1
ATOM 1045 N N . HIS A 1 135 ? 9.522 8.319 4.678 1.00 88.62 135 HIS A N 1
ATOM 1046 C CA . HIS A 1 135 ? 10.345 7.412 5.479 1.00 88.62 135 HIS A CA 1
ATOM 1047 C C . HIS A 1 135 ? 10.781 6.207 4.640 1.00 88.62 135 HIS A C 1
ATOM 1049 O O . HIS A 1 135 ? 10.047 5.222 4.515 1.00 88.62 135 HIS A O 1
ATOM 1055 N N . HIS A 1 136 ? 11.985 6.276 4.065 1.00 88.94 136 HIS A N 1
ATOM 1056 C CA . HIS A 1 136 ? 12.436 5.363 3.006 1.00 88.94 136 HIS A CA 1
ATOM 1057 C C . HIS A 1 136 ? 12.322 3.884 3.389 1.00 88.94 136 HIS A C 1
ATOM 1059 O O . HIS A 1 136 ? 11.755 3.084 2.648 1.00 88.94 136 HIS A O 1
ATOM 1065 N N . GLN A 1 137 ? 12.805 3.512 4.577 1.00 88.12 137 GLN A N 1
ATOM 1066 C CA . GLN A 1 137 ? 12.771 2.121 5.046 1.00 88.12 137 GLN A CA 1
ATOM 1067 C C . GLN A 1 137 ? 11.344 1.598 5.241 1.00 88.12 137 GLN A C 1
ATOM 1069 O O . GLN A 1 137 ? 11.066 0.425 4.995 1.00 88.12 137 GLN A O 1
ATOM 1074 N N . THR A 1 138 ? 10.424 2.467 5.659 1.00 91.31 138 THR A N 1
ATOM 1075 C CA . THR A 1 138 ? 9.020 2.097 5.872 1.00 91.31 138 THR A CA 1
ATOM 1076 C C . THR A 1 138 ? 8.321 1.874 4.541 1.00 91.31 138 THR A C 1
ATOM 1078 O O . THR A 1 138 ? 7.685 0.838 4.359 1.00 91.31 138 THR A O 1
ATOM 1081 N N . VAL A 1 139 ? 8.499 2.798 3.593 1.00 92.56 139 VAL A N 1
ATOM 1082 C CA . VAL A 1 139 ? 7.914 2.685 2.251 1.00 92.56 139 VAL A CA 1
ATOM 1083 C C . VAL A 1 139 ? 8.467 1.461 1.521 1.00 92.56 139 VAL A C 1
ATOM 1085 O O . VAL A 1 139 ? 7.694 0.710 0.938 1.00 92.56 139 VAL A O 1
ATOM 1088 N N . ARG A 1 140 ? 9.771 1.173 1.637 1.00 90.31 140 ARG A N 1
ATOM 1089 C CA . ARG A 1 140 ? 10.378 -0.043 1.065 1.00 90.31 140 ARG A CA 1
ATOM 1090 C C . ARG A 1 140 ? 9.759 -1.322 1.622 1.00 90.31 140 ARG A C 1
ATOM 1092 O O . ARG A 1 140 ? 9.375 -2.193 0.851 1.00 90.31 140 ARG A O 1
ATOM 1099 N N . LYS A 1 141 ? 9.621 -1.443 2.948 1.00 90.94 141 LYS A N 1
ATOM 1100 C CA . LYS A 1 141 ? 8.987 -2.617 3.580 1.00 90.94 141 LYS A CA 1
ATOM 1101 C C . LYS A 1 141 ? 7.529 -2.779 3.149 1.00 90.94 141 LYS A C 1
ATOM 1103 O O . LYS A 1 141 ? 7.116 -3.887 2.814 1.00 90.94 141 LYS A O 1
ATOM 1108 N N . ALA A 1 142 ? 6.778 -1.680 3.109 1.00 93.31 142 ALA A N 1
ATOM 1109 C CA . ALA A 1 142 ? 5.400 -1.677 2.636 1.00 93.31 142 ALA A CA 1
ATOM 1110 C C . ALA A 1 142 ? 5.301 -2.074 1.151 1.00 93.31 142 ALA A C 1
ATOM 1112 O O . ALA A 1 142 ? 4.431 -2.860 0.784 1.00 93.31 142 ALA A O 1
ATOM 1113 N N . PHE A 1 143 ? 6.233 -1.617 0.314 1.00 92.12 143 PHE A N 1
ATOM 1114 C CA . PHE A 1 143 ? 6.302 -1.994 -1.095 1.00 92.12 143 PHE A CA 1
ATOM 1115 C C . PHE A 1 143 ? 6.662 -3.476 -1.285 1.00 92.12 143 PHE A C 1
ATOM 1117 O O . PHE A 1 143 ? 6.043 -4.161 -2.091 1.00 92.12 143 PHE A O 1
ATOM 1124 N N . HIS A 1 144 ? 7.588 -4.032 -0.498 1.00 88.69 144 HIS A N 1
ATOM 1125 C CA . HIS A 1 144 ? 7.862 -5.474 -0.527 1.00 88.69 144 HIS A CA 1
ATOM 1126 C C . HIS A 1 144 ? 6.641 -6.310 -0.120 1.00 88.69 144 HIS A C 1
ATOM 1128 O O . HIS A 1 144 ? 6.360 -7.334 -0.743 1.00 88.69 144 HIS A O 1
ATOM 1134 N N . HIS A 1 145 ? 5.882 -5.862 0.884 1.00 90.75 145 HIS A N 1
ATOM 1135 C CA . HIS A 1 145 ? 4.610 -6.493 1.234 1.00 90.75 145 HIS A CA 1
ATOM 1136 C C . HIS A 1 145 ? 3.604 -6.411 0.074 1.00 90.75 145 HIS A C 1
ATOM 1138 O O . HIS A 1 145 ? 2.989 -7.423 -0.264 1.00 90.75 145 HIS A O 1
ATOM 1144 N N . PHE A 1 146 ? 3.498 -5.262 -0.599 1.00 91.44 146 PHE A N 1
ATOM 1145 C CA . PHE A 1 146 ? 2.713 -5.119 -1.827 1.00 91.44 146 PHE A CA 1
ATOM 1146 C C . PHE A 1 146 ? 3.120 -6.137 -2.905 1.00 91.44 146 PHE A C 1
ATOM 1148 O O . PHE A 1 146 ? 2.251 -6.842 -3.419 1.00 91.44 146 PHE A O 1
ATOM 1155 N N . LEU A 1 147 ? 4.418 -6.288 -3.193 1.00 88.25 147 LEU A N 1
ATOM 1156 C CA . LEU A 1 147 ? 4.908 -7.271 -4.168 1.00 88.25 147 LEU A CA 1
ATOM 1157 C C . LEU A 1 147 ? 4.501 -8.700 -3.787 1.00 88.25 147 LEU A C 1
ATOM 1159 O O . LEU A 1 147 ? 4.048 -9.450 -4.645 1.00 88.25 147 LEU A O 1
ATOM 1163 N N . SER A 1 148 ? 4.586 -9.058 -2.500 1.00 85.94 148 SER A N 1
ATOM 1164 C CA . SER A 1 148 ? 4.200 -10.394 -2.018 1.00 85.94 148 SER A CA 1
ATOM 1165 C C . SER A 1 148 ? 2.704 -10.700 -2.168 1.00 85.94 148 SER A C 1
ATOM 1167 O O . SER A 1 148 ? 2.325 -11.855 -2.355 1.00 85.94 148 SER A O 1
ATOM 1169 N N . LEU A 1 149 ? 1.848 -9.671 -2.117 1.00 88.25 149 LEU A N 1
ATOM 1170 C CA . LEU A 1 149 ? 0.399 -9.802 -2.296 1.00 88.25 149 LEU A CA 1
ATOM 1171 C C . LEU A 1 149 ? -0.057 -9.625 -3.746 1.00 88.25 149 LEU A C 1
ATOM 1173 O O . LEU A 1 149 ? -1.224 -9.879 -4.048 1.00 88.25 149 LEU A O 1
ATOM 1177 N N . THR A 1 150 ? 0.837 -9.213 -4.641 1.00 87.62 150 THR A N 1
ATOM 1178 C CA . THR A 1 150 ? 0.530 -9.016 -6.056 1.00 87.62 150 THR A CA 1
ATOM 1179 C C . THR A 1 150 ? 0.774 -10.304 -6.831 1.00 87.62 150 THR A C 1
ATOM 1181 O O . THR A 1 150 ? 1.722 -11.047 -6.586 1.00 87.62 150 THR A O 1
ATOM 1184 N N . ASN A 1 151 ? -0.085 -10.599 -7.802 1.00 83.38 151 ASN A N 1
ATOM 1185 C CA . ASN A 1 151 ? 0.133 -11.653 -8.782 1.00 83.38 151 ASN A CA 1
ATOM 1186 C C . ASN A 1 151 ? 1.133 -11.184 -9.847 1.00 83.38 151 ASN A C 1
ATOM 1188 O O . ASN A 1 151 ? 0.818 -11.105 -11.030 1.00 83.38 151 ASN A O 1
ATOM 1192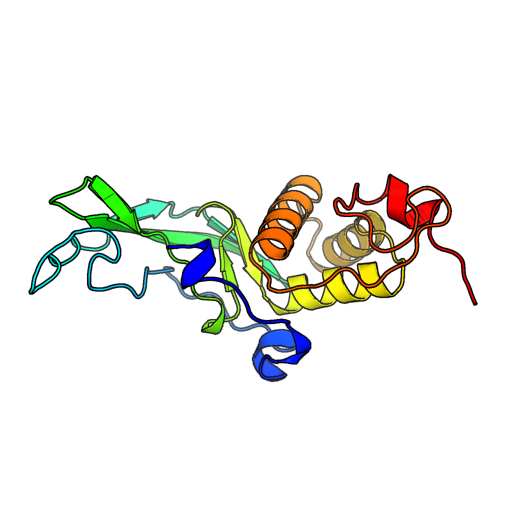 N N . PHE A 1 152 ? 2.328 -10.813 -9.396 1.00 72.88 152 PHE A N 1
ATOM 1193 C CA . PHE A 1 152 ? 3.417 -10.383 -10.251 1.00 72.88 152 PHE A CA 1
ATOM 1194 C C . PHE A 1 152 ? 4.361 -11.558 -10.498 1.00 72.88 152 PHE A C 1
ATOM 1196 O O . PHE A 1 152 ? 4.752 -12.256 -9.559 1.00 72.88 152 PHE A O 1
ATOM 1203 N N . LYS A 1 153 ? 4.730 -11.778 -11.761 1.00 66.88 153 LYS A N 1
ATOM 1204 C CA . LYS A 1 153 ? 5.813 -12.691 -12.125 1.00 66.88 153 LYS A CA 1
ATOM 1205 C C . LYS A 1 153 ? 7.040 -11.855 -12.441 1.00 66.88 153 LYS A C 1
ATOM 1207 O O . LYS A 1 153 ? 7.006 -11.003 -13.320 1.00 66.88 153 LYS A O 1
ATOM 1212 N N . PHE A 1 154 ? 8.112 -12.110 -11.708 1.00 63.47 154 PHE A N 1
ATOM 1213 C CA . PHE A 1 154 ? 9.411 -11.525 -11.982 1.00 63.47 154 PHE A CA 1
ATOM 1214 C C . PHE A 1 154 ? 10.014 -12.177 -13.228 1.00 63.47 154 PHE A C 1
ATOM 1216 O O . PHE A 1 154 ? 10.682 -13.202 -13.129 1.00 63.47 154 PHE A O 1
ATOM 1223 N N . ASP A 1 155 ? 9.756 -11.592 -14.394 1.00 62.19 155 ASP A N 1
ATOM 1224 C CA . ASP A 1 155 ? 10.446 -11.936 -15.639 1.00 62.19 155 ASP A CA 1
ATOM 1225 C C . ASP A 1 155 ? 11.628 -10.984 -15.838 1.00 62.19 155 ASP A C 1
ATOM 1227 O O . ASP A 1 155 ? 11.605 -10.056 -16.645 1.00 62.19 155 ASP A O 1
ATOM 1231 N N . PHE A 1 156 ? 12.637 -11.131 -14.982 1.00 61.44 156 PHE A N 1
ATOM 1232 C CA . PHE A 1 156 ? 13.895 -10.425 -15.156 1.00 61.44 156 PHE A CA 1
ATOM 1233 C C . PHE A 1 156 ? 15.059 -11.395 -14.993 1.00 61.44 156 PHE A C 1
ATOM 1235 O O . PHE A 1 156 ? 15.021 -12.351 -14.212 1.00 61.44 156 PHE A O 1
ATOM 1242 N N . SER A 1 157 ? 16.109 -11.127 -15.759 1.00 56.66 157 SER A N 1
ATOM 1243 C CA . SER A 1 157 ? 17.344 -11.897 -15.735 1.00 56.66 157 SER A CA 1
ATOM 1244 C C . SER A 1 157 ? 18.401 -11.085 -15.013 1.00 56.66 157 SER A C 1
ATOM 1246 O O . SER A 1 157 ? 18.665 -9.935 -15.358 1.00 56.66 157 SER A O 1
ATOM 1248 N N . CYS A 1 158 ? 18.956 -11.679 -13.967 1.00 58.62 158 CYS A N 1
ATOM 1249 C CA . CYS A 1 158 ? 20.011 -11.097 -13.169 1.00 58.62 158 CYS A CA 1
ATOM 1250 C C . CYS A 1 158 ? 21.329 -11.793 -13.515 1.00 58.62 158 CYS A C 1
ATOM 1252 O O . CYS A 1 158 ? 21.404 -13.012 -13.379 1.00 58.62 158 CYS A O 1
ATOM 1254 N N . TYR A 1 159 ? 22.374 -11.058 -13.894 1.00 57.22 159 TYR A N 1
ATOM 1255 C CA . TYR A 1 159 ? 23.690 -11.635 -14.189 1.00 57.22 159 TYR A CA 1
ATOM 1256 C C . TYR A 1 159 ? 24.228 -12.456 -13.004 1.00 57.22 159 TYR A C 1
ATOM 1258 O O . TYR A 1 159 ? 24.790 -13.533 -13.179 1.00 57.22 159 TYR A O 1
ATOM 1266 N N . GLN A 1 160 ? 23.986 -11.987 -11.774 1.00 55.56 160 GLN A N 1
ATOM 1267 C CA . GLN A 1 160 ? 24.468 -12.642 -10.555 1.00 55.56 160 GLN A CA 1
ATOM 1268 C C . GLN A 1 160 ? 23.450 -13.602 -9.914 1.00 55.56 160 GLN A C 1
ATOM 1270 O O . GLN A 1 160 ? 23.846 -14.520 -9.201 1.00 55.56 160 GLN A O 1
ATOM 1275 N N . CYS A 1 161 ? 22.145 -13.409 -10.140 1.00 55.06 161 CYS A N 1
ATOM 1276 C CA . CYS A 1 161 ? 21.084 -14.222 -9.521 1.00 55.06 161 CYS A CA 1
ATOM 1277 C C . CYS A 1 161 ? 20.399 -15.200 -10.491 1.00 55.06 161 CYS A C 1
ATOM 1279 O O . CYS A 1 161 ? 19.503 -15.927 -10.069 1.00 55.06 161 CYS A O 1
ATOM 1281 N N . GLY A 1 162 ? 20.804 -15.229 -11.761 1.00 60.38 162 GLY A N 1
ATOM 1282 C CA . GLY A 1 162 ? 20.203 -16.061 -12.800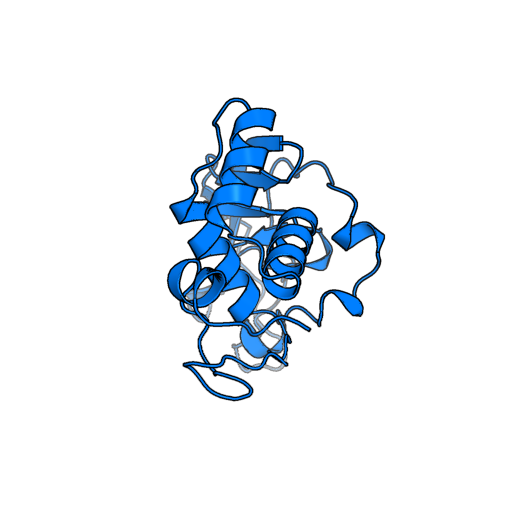 1.00 60.38 162 GLY A CA 1
ATOM 1283 C C . GLY A 1 162 ? 18.859 -15.533 -13.313 1.00 60.38 162 GLY A C 1
ATOM 1284 O O . GLY A 1 162 ? 18.433 -14.412 -13.020 1.00 60.38 162 GLY A O 1
ATOM 1285 N N . HIS A 1 163 ? 18.191 -16.357 -14.117 1.00 62.16 163 HIS A N 1
ATOM 1286 C CA . HIS A 1 163 ? 16.864 -16.067 -14.658 1.00 62.16 163 HIS A CA 1
ATOM 1287 C C . HIS A 1 163 ? 15.783 -16.279 -13.589 1.00 62.16 163 HIS A C 1
ATOM 1289 O O . HIS A 1 163 ? 15.792 -17.303 -12.908 1.00 62.16 163 HIS A O 1
ATOM 1295 N N . HIS A 1 164 ? 14.822 -15.354 -13.489 1.00 62.97 164 HIS A N 1
ATOM 1296 C CA . HIS A 1 164 ? 13.649 -15.458 -12.606 1.00 62.97 164 HIS A CA 1
ATOM 1297 C C . HIS A 1 164 ? 13.980 -15.668 -11.112 1.00 62.97 164 HIS A C 1
ATOM 1299 O O . HIS A 1 164 ? 13.460 -16.607 -10.496 1.00 62.97 164 HIS A O 1
ATOM 1305 N N . PRO A 1 165 ? 14.838 -14.846 -10.479 1.00 59.19 165 PRO A N 1
ATOM 1306 C CA . PRO A 1 165 ? 15.183 -15.087 -9.088 1.00 59.19 165 PRO A CA 1
ATOM 1307 C C . PRO A 1 165 ? 13.940 -14.912 -8.190 1.00 59.19 165 PRO A C 1
ATOM 1309 O O . PRO A 1 165 ? 13.216 -13.920 -8.308 1.00 59.19 165 PRO A O 1
ATOM 1312 N N . PRO A 1 166 ? 13.692 -15.849 -7.256 1.00 52.97 166 PRO A N 1
ATOM 1313 C CA . PRO A 1 166 ? 12.478 -15.868 -6.435 1.00 52.97 166 PRO A CA 1
ATOM 1314 C C . PRO A 1 166 ? 12.436 -14.751 -5.378 1.00 52.97 166 PRO A C 1
ATOM 1316 O O . PRO A 1 166 ? 11.395 -14.528 -4.761 1.00 52.97 166 PRO A O 1
ATOM 1319 N N . VAL A 1 167 ? 13.558 -14.057 -5.145 1.00 54.06 167 VAL A N 1
ATOM 1320 C CA . VAL A 1 167 ? 13.709 -13.019 -4.118 1.00 54.06 167 VAL A CA 1
ATOM 1321 C C . VAL A 1 167 ? 14.462 -11.818 -4.690 1.00 54.06 167 VAL A C 1
ATOM 1323 O O . VAL A 1 167 ? 15.594 -11.941 -5.155 1.00 54.06 167 VAL A O 1
ATOM 1326 N N . ILE A 1 168 ? 13.858 -10.630 -4.599 1.00 57.38 168 ILE A N 1
ATOM 1327 C CA . ILE A 1 168 ? 14.522 -9.356 -4.897 1.00 57.38 168 ILE A CA 1
ATOM 1328 C C . ILE A 1 168 ? 15.086 -8.758 -3.612 1.00 57.38 168 ILE A C 1
ATOM 1330 O O . ILE A 1 168 ? 14.334 -8.245 -2.783 1.00 57.38 168 ILE A O 1
ATOM 1334 N N . ILE A 1 169 ? 16.411 -8.727 -3.476 1.00 54.19 169 ILE A N 1
ATOM 1335 C CA . ILE A 1 169 ? 17.094 -8.001 -2.397 1.00 54.19 169 ILE A CA 1
ATOM 1336 C C . ILE A 1 169 ? 17.439 -6.585 -2.882 1.00 54.19 169 ILE A C 1
ATOM 1338 O O . ILE A 1 169 ? 18.595 -6.290 -3.150 1.00 54.19 169 ILE A O 1
ATOM 1342 N N . ALA A 1 170 ? 16.411 -5.738 -3.017 1.00 58.88 170 ALA A N 1
ATOM 1343 C CA . ALA A 1 170 ? 16.433 -4.277 -3.236 1.00 58.88 170 ALA A CA 1
ATOM 1344 C C . ALA A 1 170 ? 17.725 -3.638 -3.841 1.00 58.88 170 ALA A C 1
ATOM 1346 O O . ALA A 1 170 ? 18.351 -4.202 -4.730 1.00 58.88 170 ALA A O 1
ATOM 1347 N N . ASP A 1 171 ? 18.099 -2.417 -3.417 1.00 46.66 171 ASP A N 1
ATOM 1348 C CA . ASP A 1 171 ? 19.141 -1.564 -4.039 1.00 46.66 171 ASP A CA 1
ATOM 1349 C C . ASP A 1 171 ? 20.494 -2.247 -4.356 1.00 46.66 171 ASP A C 1
ATOM 1351 O O . ASP A 1 171 ? 21.189 -1.793 -5.265 1.00 46.66 171 ASP A O 1
ATOM 1355 N N . ALA A 1 172 ? 20.884 -3.315 -3.645 1.00 46.34 172 ALA A N 1
ATOM 1356 C CA . ALA A 1 172 ? 22.112 -4.066 -3.937 1.00 46.34 172 ALA A CA 1
ATOM 1357 C C . ALA A 1 172 ? 21.985 -4.894 -5.229 1.00 46.34 172 ALA A C 1
ATOM 1359 O O . ALA A 1 172 ? 22.878 -4.857 -6.073 1.00 46.34 172 ALA A O 1
ATOM 1360 N N . ASN A 1 173 ? 20.841 -5.552 -5.435 1.00 51.06 173 ASN A N 1
ATOM 1361 C CA . ASN A 1 173 ? 20.546 -6.270 -6.675 1.00 51.06 173 ASN A CA 1
ATOM 1362 C C . ASN A 1 173 ? 20.245 -5.305 -7.835 1.00 51.06 173 ASN A C 1
ATOM 1364 O O . ASN A 1 173 ? 20.433 -5.663 -8.992 1.00 51.06 173 ASN A O 1
ATOM 1368 N N . TRP A 1 174 ? 19.783 -4.082 -7.546 1.00 53.16 174 TRP A N 1
ATOM 1369 C CA . TRP A 1 174 ? 19.323 -3.143 -8.579 1.00 53.16 174 TRP A CA 1
ATOM 1370 C C . TRP A 1 174 ? 20.458 -2.382 -9.268 1.00 53.16 174 TRP A C 1
ATOM 1372 O O . TRP A 1 174 ? 20.311 -2.021 -10.429 1.00 53.16 174 TRP A O 1
ATOM 1382 N N . LYS A 1 175 ? 21.591 -2.162 -8.583 1.00 48.47 175 LYS A N 1
ATOM 1383 C CA . LYS A 1 175 ? 22.762 -1.468 -9.152 1.00 48.47 175 LYS A CA 1
ATOM 1384 C C . LYS A 1 175 ? 23.761 -2.378 -9.870 1.00 48.47 175 LYS A C 1
ATOM 1386 O O . LYS A 1 175 ? 24.447 -1.906 -10.766 1.00 48.47 175 LYS A O 1
ATOM 1391 N N . LEU A 1 176 ? 23.904 -3.630 -9.438 1.00 49.25 176 LEU A N 1
ATOM 1392 C CA . LEU A 1 176 ? 25.053 -4.472 -9.805 1.00 49.25 176 LEU A CA 1
ATOM 1393 C C . LEU A 1 176 ? 24.717 -5.638 -10.735 1.00 49.25 176 LEU A C 1
ATOM 1395 O O . LEU A 1 176 ? 25.634 -6.254 -11.263 1.00 49.25 176 LEU A O 1
ATOM 1399 N N . ALA A 1 177 ? 23.436 -5.967 -10.913 1.00 46.31 177 ALA A N 1
ATOM 1400 C CA . ALA A 1 177 ? 23.086 -7.321 -11.318 1.00 46.31 177 ALA A CA 1
ATOM 1401 C C . ALA A 1 177 ? 22.144 -7.427 -12.534 1.00 46.31 177 ALA A C 1
ATOM 1403 O O . ALA A 1 177 ? 21.795 -8.539 -12.909 1.00 46.31 177 ALA A O 1
ATOM 1404 N N . PHE A 1 178 ? 21.754 -6.327 -13.192 1.00 48.03 178 PHE A N 1
ATOM 1405 C CA . PHE A 1 178 ? 20.844 -6.366 -14.350 1.00 48.03 178 PHE A CA 1
ATOM 1406 C C . PHE A 1 178 ? 21.492 -5.881 -15.656 1.00 48.03 178 PHE A C 1
ATOM 1408 O O . PHE A 1 178 ? 21.602 -4.674 -15.878 1.00 48.03 178 PHE A O 1
ATOM 1415 N N . ASP A 1 179 ? 21.810 -6.804 -16.568 1.00 39.44 179 ASP A N 1
ATOM 1416 C CA . ASP A 1 179 ? 22.460 -6.502 -17.855 1.00 39.44 179 ASP A CA 1
ATOM 1417 C C . ASP A 1 179 ? 21.593 -5.662 -18.794 1.00 39.44 179 ASP A C 1
ATOM 1419 O O . ASP A 1 179 ? 20.417 -5.952 -19.033 1.00 39.44 179 ASP A O 1
ATOM 1423 N N . ILE A 1 180 ? 22.188 -4.566 -19.262 1.00 32.62 180 ILE A N 1
ATOM 1424 C CA . ILE A 1 180 ? 21.667 -3.560 -20.195 1.00 32.62 180 ILE A CA 1
ATOM 1425 C C . ILE A 1 180 ? 21.727 -4.128 -21.626 1.00 32.62 180 ILE A C 1
ATOM 1427 O O . ILE A 1 180 ? 22.800 -4.597 -22.005 1.00 32.62 180 ILE A O 1
ATOM 1431 N N . PRO A 1 181 ? 20.639 -4.087 -22.422 1.00 38.09 181 PRO A N 1
ATOM 1432 C CA . PRO A 1 181 ? 20.753 -3.993 -23.875 1.00 38.09 181 PRO A CA 1
ATOM 1433 C C . PRO A 1 181 ? 21.193 -2.585 -24.290 1.00 38.09 181 PRO A C 1
ATOM 1435 O O . PRO A 1 181 ? 20.598 -1.611 -23.769 1.00 38.09 181 PRO A O 1
#

Organism: Poecilia formosa (NCBI:txid48698)

Foldseek 3Di:
DLLPPLFAEAVVPDDVCLQAPDDDDDLEQEAPDQFDPPDDDPGGDGWDPWDWPDQFAWEDELQEIDTRHTWTWIARPPPRDIGGRRHSNVQWHDQDRRYIYGNNVLSVLVVCQVVLHALVVSQVVSCVNHVNPGDSVVVVSSSVVSVVRYPDFPQFAWQVQGGRRVDDPGPVSSPHTGDDD

Sequence (181 aa):
YIYTHKRIPCLQDLPIKLRTCEEVPPPCFLPSESTCPSCPGPTPPELSPSKIVTSQATVYGISYVKKGISVAEKEYPVCGNIVRFQDYTSGFHNFNNNVLLTLPLCELLLSGLANKSTSGQMLETLSFFNDNRYHHQTVRKAFHHFLSLTNFKFDFSCYQCGHHPPVIIADANWKLAFDIP

Secondary structure (DSSP, 8-state):
-HHHHSPBPPGGGS-HHHHH--PPPPSEE-----B-SSS-SSSPPBPPPPEEEEEEEEEE-SS-EEEEEEEEEEE-TTT--EEE---GGGTEEESSSSEEEEHHHHHHHHHHHHTT--HHHHHHHHHHHTTT---HHHHHHHHHHHHHHB------EETTTEES-S---HHHHHHHS----

InterPro domains:
  IPR039598 HMG domain-containing protein 3 [PTHR17609] (27-178)
  IPR040648 HMG domain-containing protein 3, CxC4 like cysteine cluster [PF18717] (22-156)

Radius of gyration: 1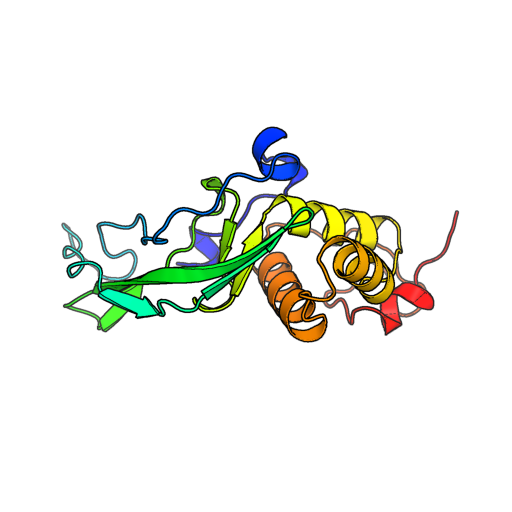7.94 Å; chains: 1; bounding box: 50×42×41 Å